Protein AF-A0A645AFG0-F1 (afdb_monomer_lite)

Structure (mmCIF, N/CA/C/O backbone):
data_AF-A0A645AFG0-F1
#
_entry.id   AF-A0A645AFG0-F1
#
loop_
_atom_site.group_PDB
_atom_site.id
_atom_site.type_symbol
_atom_site.label_atom_id
_atom_site.label_alt_id
_atom_site.label_comp_id
_atom_site.label_asym_id
_atom_site.label_entity_id
_atom_site.label_seq_id
_atom_site.pdbx_PDB_ins_code
_atom_site.Cartn_x
_atom_site.Cartn_y
_atom_site.Cartn_z
_atom_site.occupancy
_atom_site.B_iso_or_equiv
_atom_site.auth_seq_id
_atom_site.auth_comp_id
_atom_site.auth_asym_id
_atom_site.auth_atom_id
_atom_site.pdbx_PDB_model_num
ATOM 1 N N . MET A 1 1 ? 11.167 9.188 -14.401 1.00 52.31 1 MET A N 1
ATOM 2 C CA . MET A 1 1 ? 11.261 9.866 -13.091 1.00 52.31 1 MET A CA 1
ATOM 3 C C . MET A 1 1 ? 9.917 9.713 -12.428 1.00 52.31 1 MET A C 1
ATOM 5 O O . MET A 1 1 ? 8.924 10.069 -13.046 1.00 52.31 1 MET A O 1
ATOM 9 N N . VAL A 1 2 ? 9.888 9.120 -11.242 1.00 62.59 2 VAL A N 1
ATOM 10 C CA . VAL A 1 2 ? 8.670 9.025 -10.439 1.00 62.59 2 VAL A CA 1
ATOM 11 C C . VAL A 1 2 ? 8.300 10.439 -9.975 1.00 62.59 2 VAL A C 1
ATOM 13 O O . VAL A 1 2 ? 9.180 11.183 -9.542 1.00 62.59 2 VAL A O 1
ATOM 16 N N . ASN A 1 3 ? 7.040 10.839 -10.152 1.00 79.94 3 ASN A N 1
ATOM 17 C CA . ASN A 1 3 ? 6.571 12.191 -9.838 1.00 79.94 3 ASN A CA 1
ATOM 18 C C . ASN A 1 3 ? 6.537 12.414 -8.309 1.00 79.94 3 ASN A C 1
ATOM 20 O O . ASN A 1 3 ? 6.260 11.481 -7.552 1.00 79.94 3 ASN A O 1
ATOM 24 N N . SER A 1 4 ? 6.791 13.643 -7.847 1.00 85.00 4 SER A N 1
ATOM 25 C CA . SER A 1 4 ? 6.714 14.022 -6.427 1.00 85.00 4 SER A CA 1
ATOM 26 C C . SER A 1 4 ? 5.345 13.728 -5.816 1.00 85.00 4 SER A C 1
ATOM 28 O O . SER A 1 4 ? 5.262 13.375 -4.641 1.00 85.00 4 SER A O 1
ATOM 30 N N . ASP A 1 5 ? 4.290 13.815 -6.627 1.00 90.06 5 ASP A N 1
ATOM 31 C CA . ASP A 1 5 ? 2.913 13.555 -6.205 1.00 90.06 5 ASP A CA 1
ATOM 32 C C . ASP A 1 5 ? 2.713 12.094 -5.789 1.00 90.06 5 ASP A C 1
ATOM 34 O O . ASP A 1 5 ? 2.118 11.819 -4.750 1.00 90.06 5 ASP A O 1
ATOM 38 N N . PHE A 1 6 ? 3.288 11.151 -6.542 1.00 92.81 6 PHE A N 1
ATOM 39 C CA . PHE A 1 6 ? 3.222 9.730 -6.205 1.00 92.81 6 PHE A CA 1
ATOM 40 C C . PHE A 1 6 ? 3.935 9.436 -4.884 1.00 92.81 6 PHE A C 1
ATOM 42 O O . PHE A 1 6 ? 3.375 8.769 -4.019 1.00 92.81 6 PHE A O 1
ATOM 49 N N . ILE A 1 7 ? 5.149 9.965 -4.695 1.00 92.50 7 ILE A N 1
ATOM 50 C CA . ILE A 1 7 ? 5.908 9.763 -3.451 1.00 92.50 7 ILE A CA 1
ATOM 51 C C . ILE A 1 7 ? 5.117 10.311 -2.257 1.00 92.50 7 ILE A C 1
ATOM 53 O O . ILE A 1 7 ? 4.988 9.639 -1.235 1.00 92.50 7 ILE A O 1
ATOM 57 N N . PHE A 1 8 ? 4.533 11.503 -2.403 1.00 93.75 8 PHE A N 1
ATOM 58 C CA . PHE A 1 8 ? 3.693 12.103 -1.373 1.00 93.75 8 PHE A CA 1
ATOM 59 C C . PHE A 1 8 ? 2.468 11.239 -1.042 1.00 93.75 8 PHE A C 1
ATOM 61 O O . PHE A 1 8 ? 2.158 11.026 0.130 1.00 93.75 8 PHE A O 1
ATOM 68 N N . GLU A 1 9 ? 1.784 10.699 -2.050 1.00 95.12 9 GLU A N 1
ATOM 69 C CA . GLU A 1 9 ? 0.659 9.788 -1.841 1.00 95.12 9 GLU A CA 1
ATOM 70 C C . GLU A 1 9 ? 1.062 8.485 -1.143 1.00 95.12 9 GLU A C 1
ATOM 72 O O . GLU A 1 9 ? 0.326 8.011 -0.275 1.00 95.12 9 GLU A O 1
ATOM 77 N N . VAL A 1 10 ? 2.232 7.927 -1.464 1.00 93.44 10 VAL A N 1
ATOM 78 C CA . VAL A 1 10 ? 2.740 6.735 -0.775 1.00 93.44 10 VAL A CA 1
ATOM 79 C C . VAL A 1 10 ? 3.036 7.034 0.695 1.00 93.44 10 VAL A C 1
ATOM 81 O O . VAL A 1 10 ? 2.620 6.265 1.560 1.00 93.44 10 VAL A O 1
ATOM 84 N N . GLU A 1 11 ? 3.682 8.157 1.015 1.00 93.62 11 GLU A N 1
ATOM 85 C CA . GLU A 1 11 ? 3.936 8.550 2.412 1.00 93.62 11 GLU A CA 1
ATOM 86 C C . GLU A 1 11 ? 2.637 8.826 3.188 1.00 93.62 11 GLU A C 1
ATOM 88 O O . GLU A 1 11 ? 2.528 8.488 4.373 1.00 93.62 11 GLU A O 1
ATOM 93 N N . GLN A 1 12 ? 1.616 9.383 2.526 1.00 94.75 12 GLN A N 1
ATOM 94 C CA . GLN A 1 12 ? 0.288 9.527 3.122 1.00 94.75 12 GLN A CA 1
ATOM 95 C C . GLN A 1 12 ? -0.361 8.171 3.399 1.00 94.75 12 GLN A C 1
ATOM 97 O O . GLN A 1 12 ? -0.935 7.988 4.474 1.00 94.75 12 GLN A O 1
ATOM 102 N N . ALA A 1 13 ? -0.240 7.213 2.476 1.00 93.69 13 ALA A N 1
ATOM 103 C CA . ALA A 1 13 ? -0.723 5.858 2.699 1.00 93.69 13 ALA A CA 1
ATOM 104 C C . ALA A 1 13 ? 0.003 5.218 3.890 1.00 93.69 13 ALA A C 1
ATOM 106 O O . ALA A 1 13 ? -0.663 4.777 4.822 1.00 93.69 13 ALA A O 1
ATOM 107 N N . ILE A 1 14 ? 1.343 5.260 3.943 1.00 92.12 14 ILE A N 1
ATOM 108 C CA . ILE A 1 14 ? 2.127 4.761 5.092 1.00 92.12 14 ILE A CA 1
ATOM 109 C C . ILE A 1 14 ? 1.598 5.362 6.397 1.00 92.12 14 ILE A C 1
ATOM 111 O O . ILE A 1 14 ? 1.286 4.624 7.329 1.00 92.12 14 ILE A O 1
ATOM 115 N N . SER A 1 15 ? 1.425 6.682 6.440 1.00 93.12 15 SER A N 1
ATOM 116 C CA . SER A 1 15 ? 0.911 7.385 7.619 1.00 93.12 15 SER A CA 1
ATOM 117 C C . SER A 1 15 ? -0.499 6.919 8.008 1.00 93.12 15 SER A C 1
ATOM 119 O O . SER A 1 15 ? -0.797 6.767 9.194 1.00 93.12 15 SER A O 1
ATOM 121 N N . ALA A 1 16 ? -1.363 6.636 7.028 1.00 92.75 16 ALA A N 1
ATOM 122 C CA . ALA A 1 16 ? -2.693 6.083 7.263 1.00 92.75 16 ALA A CA 1
ATOM 123 C C . ALA A 1 16 ? -2.629 4.662 7.850 1.00 92.75 16 ALA A C 1
ATOM 125 O O . ALA A 1 16 ? -3.334 4.381 8.820 1.00 92.75 16 ALA A O 1
ATOM 126 N N . TYR A 1 17 ? -1.757 3.787 7.333 1.00 89.50 17 TYR A N 1
ATOM 127 C CA . TYR A 1 17 ? -1.527 2.454 7.907 1.00 89.50 17 TYR A CA 1
ATOM 128 C C . TYR A 1 17 ? -0.945 2.529 9.326 1.00 89.50 17 TYR A C 1
ATOM 130 O O . TYR A 1 17 ? -1.327 1.732 10.184 1.00 89.50 17 TYR A O 1
ATOM 138 N N . GLU A 1 18 ? -0.037 3.470 9.596 1.00 90.69 18 GLU A N 1
ATOM 139 C CA . GLU A 1 18 ? 0.562 3.665 10.922 1.00 90.69 18 GLU A CA 1
ATOM 140 C C . GLU A 1 18 ? -0.476 4.117 11.951 1.00 90.69 18 GLU A C 1
ATOM 142 O O . GLU A 1 18 ? -0.568 3.547 13.043 1.00 90.69 18 GLU A O 1
ATOM 147 N N . ALA A 1 19 ? -1.312 5.089 11.576 1.00 89.38 19 ALA A N 1
ATOM 148 C CA . ALA A 1 19 ? -2.420 5.556 12.400 1.00 89.38 19 ALA A CA 1
ATOM 149 C C . ALA A 1 19 ? -3.451 4.443 12.641 1.00 89.38 19 ALA A C 1
ATOM 151 O O . ALA A 1 19 ? -3.877 4.227 13.774 1.00 89.38 19 ALA A O 1
ATOM 152 N N . ALA A 1 20 ? -3.803 3.693 11.594 1.00 87.75 20 ALA A N 1
ATOM 153 C CA . ALA A 1 20 ? -4.757 2.593 11.666 1.00 87.75 20 ALA A CA 1
ATOM 154 C C . ALA A 1 20 ? -4.285 1.454 12.590 1.00 87.75 20 ALA A C 1
ATOM 156 O O . ALA A 1 20 ? -5.087 0.867 13.313 1.00 87.75 20 ALA A O 1
ATOM 157 N N . ASN A 1 21 ? -2.982 1.162 12.611 1.00 83.69 21 ASN A N 1
ATOM 158 C CA . ASN A 1 21 ? -2.407 0.128 13.475 1.00 83.69 21 ASN A CA 1
ATOM 159 C C . ASN A 1 21 ? -1.937 0.651 14.842 1.00 83.69 21 ASN A C 1
ATOM 161 O O . ASN A 1 21 ? -1.470 -0.143 15.662 1.00 83.69 21 ASN A O 1
ATOM 165 N N . ASN A 1 22 ? -2.023 1.965 15.086 1.00 85.88 22 ASN A N 1
ATOM 166 C CA . ASN A 1 22 ? -1.444 2.655 16.243 1.00 85.88 22 ASN A CA 1
ATOM 167 C C . ASN A 1 22 ? 0.036 2.281 16.487 1.00 85.88 22 ASN A C 1
ATOM 169 O O . ASN A 1 22 ? 0.479 2.100 17.625 1.00 85.88 22 ASN A O 1
ATOM 173 N N . ARG A 1 23 ? 0.788 2.066 15.398 1.00 84.94 23 ARG A N 1
ATOM 174 C CA . ARG A 1 23 ? 2.172 1.570 15.400 1.00 84.94 23 ARG A CA 1
ATOM 175 C C . ARG A 1 23 ? 2.911 2.068 14.168 1.00 84.94 23 ARG A C 1
ATOM 177 O O . ARG A 1 23 ? 2.343 2.116 13.086 1.00 84.94 23 ARG A O 1
ATOM 184 N N . VAL A 1 24 ? 4.201 2.349 14.328 1.00 83.38 24 VAL A N 1
ATOM 185 C CA . VAL A 1 24 ? 5.096 2.659 13.205 1.00 83.38 24 VAL A CA 1
ATOM 186 C C . VAL A 1 24 ? 5.211 1.435 12.296 1.00 83.38 24 VAL A C 1
ATOM 188 O O . VAL A 1 24 ? 5.399 0.311 12.769 1.00 83.38 24 VAL A O 1
ATOM 191 N N . ALA A 1 25 ? 5.140 1.648 10.985 1.00 83.19 25 ALA A N 1
ATOM 192 C CA . ALA A 1 25 ? 5.250 0.612 9.970 1.00 83.19 25 ALA A CA 1
ATOM 193 C C . ALA A 1 25 ? 6.733 0.320 9.701 1.00 83.19 25 ALA A C 1
ATOM 195 O O . ALA A 1 25 ? 7.199 0.402 8.566 1.00 83.19 25 ALA A O 1
ATOM 196 N N . SER A 1 26 ? 7.494 0.009 10.758 1.00 82.56 26 SER A N 1
ATOM 197 C CA . SER A 1 26 ? 8.960 -0.065 10.723 1.00 82.56 26 SER A CA 1
ATOM 198 C C . SER A 1 26 ? 9.469 -1.008 9.638 1.00 82.56 26 SER A C 1
ATOM 200 O O . SER A 1 26 ? 10.391 -0.650 8.917 1.00 82.56 26 SER A O 1
ATOM 202 N N . ARG A 1 27 ? 8.814 -2.163 9.453 1.00 81.75 27 ARG A N 1
ATOM 203 C CA . ARG A 1 27 ? 9.156 -3.128 8.397 1.00 81.75 27 ARG A CA 1
ATOM 204 C C . ARG A 1 27 ? 8.933 -2.552 6.998 1.00 81.75 27 ARG A C 1
ATOM 206 O O . ARG A 1 27 ? 9.783 -2.702 6.130 1.00 81.75 27 ARG A O 1
ATOM 213 N N . THR A 1 28 ? 7.812 -1.869 6.784 1.00 84.38 28 THR A N 1
ATOM 214 C CA . THR A 1 28 ? 7.500 -1.219 5.507 1.00 84.38 28 THR A CA 1
ATOM 215 C C . THR A 1 28 ? 8.501 -0.099 5.215 1.00 84.38 28 THR A C 1
ATOM 217 O O . THR A 1 28 ? 9.058 -0.049 4.124 1.00 84.38 28 THR A O 1
ATOM 220 N N . ARG A 1 29 ? 8.817 0.749 6.204 1.00 86.94 29 ARG A N 1
ATOM 221 C CA . ARG A 1 29 ? 9.836 1.809 6.077 1.00 86.94 29 ARG A CA 1
ATOM 222 C C . ARG A 1 29 ? 11.244 1.252 5.828 1.00 86.94 29 ARG A C 1
ATOM 224 O O . ARG A 1 29 ? 12.000 1.802 5.026 1.00 86.94 29 ARG A O 1
ATOM 231 N N . GLU A 1 30 ? 11.588 0.139 6.468 1.00 87.00 30 GLU A N 1
ATOM 232 C CA . GLU A 1 30 ? 12.850 -0.564 6.241 1.00 87.00 30 GLU A CA 1
ATOM 233 C C . GLU A 1 30 ? 12.930 -1.154 4.827 1.00 87.00 30 GLU A C 1
ATOM 235 O O . GLU A 1 30 ? 13.995 -1.084 4.217 1.00 87.00 30 GLU A O 1
ATOM 240 N N . MET A 1 31 ? 11.820 -1.659 4.271 1.00 86.75 31 MET A N 1
ATOM 241 C CA . MET A 1 31 ? 11.772 -2.112 2.875 1.00 86.75 31 MET A CA 1
ATOM 242 C C . MET A 1 31 ? 12.089 -0.977 1.896 1.00 86.75 31 MET A C 1
ATOM 244 O O . MET A 1 31 ? 12.896 -1.181 0.992 1.00 86.75 31 MET A O 1
ATOM 248 N N . PHE A 1 32 ? 11.533 0.226 2.089 1.00 87.81 32 PHE A N 1
ATOM 249 C CA . PHE A 1 32 ? 11.895 1.383 1.255 1.00 87.81 32 PHE A CA 1
ATOM 250 C C . PHE A 1 32 ? 13.385 1.707 1.350 1.00 87.81 32 PHE A C 1
ATOM 252 O O . PHE A 1 32 ? 14.042 1.861 0.323 1.00 87.81 32 PHE A O 1
ATOM 259 N N . THR A 1 33 ? 13.945 1.702 2.561 1.00 90.06 33 THR A N 1
ATOM 260 C CA . THR A 1 33 ? 15.385 1.930 2.757 1.00 90.06 33 THR A CA 1
ATOM 261 C C . THR A 1 33 ? 16.238 0.865 2.053 1.00 90.06 33 THR A C 1
ATOM 263 O O . THR A 1 33 ? 17.176 1.208 1.336 1.00 90.06 33 THR A O 1
ATOM 266 N N . HIS A 1 34 ? 15.899 -0.420 2.204 1.00 90.19 34 HIS A N 1
ATOM 267 C CA . HIS A 1 34 ? 16.631 -1.537 1.591 1.00 90.19 34 HIS A CA 1
ATOM 268 C C . HIS A 1 34 ? 16.594 -1.517 0.059 1.00 90.19 34 HIS A C 1
ATOM 270 O O . HIS A 1 34 ? 17.555 -1.931 -0.586 1.00 90.19 34 HIS A O 1
ATOM 276 N N . HIS A 1 35 ? 15.506 -1.022 -0.528 1.00 89.12 35 HIS A N 1
ATOM 277 C CA . HIS A 1 35 ? 15.331 -0.928 -1.974 1.00 89.12 35 HIS A CA 1
ATOM 278 C C . HIS A 1 35 ? 15.699 0.456 -2.534 1.00 89.12 35 HIS A C 1
ATOM 280 O O . HIS A 1 35 ? 15.191 0.847 -3.578 1.00 89.12 35 HIS A O 1
ATOM 286 N N . ASN A 1 36 ? 16.596 1.202 -1.871 1.00 90.56 36 ASN A N 1
ATOM 287 C CA . ASN A 1 36 ? 17.077 2.522 -2.311 1.00 90.56 36 ASN A CA 1
ATOM 288 C C . ASN A 1 36 ? 15.953 3.545 -2.576 1.00 90.56 36 ASN A C 1
ATOM 290 O O . ASN A 1 36 ? 16.062 4.371 -3.481 1.00 90.56 36 ASN A O 1
ATOM 294 N N . ASN A 1 37 ? 14.873 3.492 -1.793 1.00 87.44 37 ASN A N 1
ATOM 295 C CA . ASN A 1 37 ? 13.656 4.284 -1.979 1.00 87.44 37 ASN A CA 1
ATOM 296 C C . ASN A 1 37 ? 13.005 4.096 -3.363 1.00 87.44 37 ASN A C 1
ATOM 298 O O . ASN A 1 37 ? 12.400 5.022 -3.901 1.00 87.44 37 ASN A O 1
ATOM 302 N N . ASP A 1 38 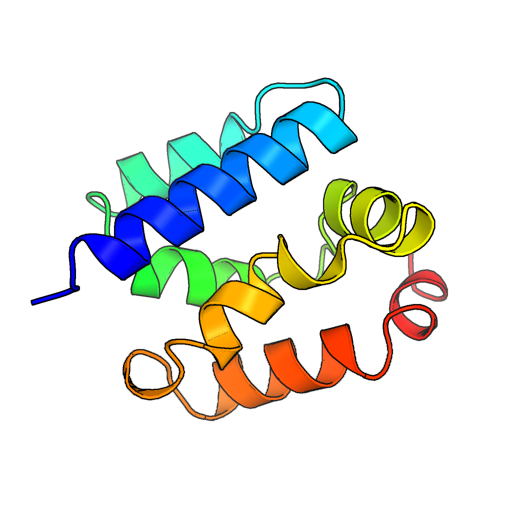? 13.106 2.901 -3.952 1.00 92.25 38 ASP A N 1
ATOM 303 C CA . ASP A 1 38 ? 12.322 2.536 -5.131 1.00 92.25 38 ASP A CA 1
ATOM 304 C C . ASP A 1 38 ? 10.872 2.249 -4.722 1.00 92.25 38 ASP A C 1
ATOM 306 O O . ASP A 1 38 ? 10.481 1.129 -4.376 1.00 92.25 38 ASP A O 1
ATOM 310 N N . TYR A 1 39 ? 10.069 3.310 -4.728 1.00 92.31 39 TYR A N 1
ATOM 311 C CA . TYR A 1 39 ? 8.692 3.251 -4.268 1.00 92.31 39 TYR A CA 1
ATOM 312 C C . TYR A 1 39 ? 7.808 2.327 -5.118 1.00 92.31 39 TYR A C 1
ATOM 314 O O . TYR A 1 39 ? 6.913 1.672 -4.583 1.00 92.31 39 TYR A O 1
ATOM 322 N N . VAL A 1 40 ? 8.073 2.241 -6.424 1.00 93.94 40 VAL A N 1
ATOM 323 C CA . VAL A 1 40 ? 7.311 1.389 -7.346 1.00 93.94 40 VAL A CA 1
ATOM 324 C C . VAL A 1 40 ? 7.610 -0.080 -7.063 1.00 93.94 40 VAL A C 1
ATOM 326 O O . VAL A 1 40 ? 6.681 -0.884 -6.929 1.00 93.94 40 VAL A O 1
ATOM 329 N N . LEU A 1 41 ? 8.891 -0.429 -6.903 1.00 93.00 41 LEU A N 1
ATOM 330 C CA . LEU A 1 41 ? 9.302 -1.789 -6.563 1.00 93.00 41 LEU A CA 1
ATOM 331 C C . LEU A 1 41 ? 8.695 -2.233 -5.231 1.00 93.00 41 LEU A C 1
ATOM 333 O O . LEU A 1 41 ? 8.118 -3.317 -5.146 1.00 93.00 41 LEU A O 1
ATOM 337 N N . VAL A 1 42 ? 8.782 -1.396 -4.197 1.00 92.19 42 VAL A N 1
ATOM 338 C CA . VAL A 1 42 ? 8.271 -1.746 -2.866 1.00 92.19 42 VAL A CA 1
ATOM 339 C C . VAL A 1 42 ? 6.762 -1.969 -2.892 1.00 92.19 42 VAL A C 1
ATOM 341 O O . VAL A 1 42 ? 6.302 -2.995 -2.397 1.00 92.19 42 VAL A O 1
ATOM 344 N N . LEU A 1 43 ? 5.984 -1.077 -3.514 1.00 93.00 43 LEU A N 1
ATOM 345 C CA . LEU A 1 43 ? 4.535 -1.267 -3.649 1.00 93.00 43 LEU A CA 1
ATOM 346 C C . LEU A 1 43 ? 4.194 -2.542 -4.433 1.00 93.00 43 LEU A C 1
ATOM 348 O O . LEU A 1 43 ? 3.296 -3.284 -4.035 1.00 93.00 43 LEU A O 1
ATOM 352 N N . SER A 1 44 ? 4.955 -2.846 -5.487 1.00 93.50 44 SER A N 1
ATOM 353 C CA . SER A 1 44 ? 4.792 -4.082 -6.259 1.00 93.50 44 SER A CA 1
ATOM 354 C C . SER A 1 44 ? 5.037 -5.329 -5.401 1.00 93.50 44 SER A C 1
ATOM 356 O O . SER A 1 44 ? 4.258 -6.280 -5.450 1.00 93.50 44 SER A O 1
ATOM 358 N N . LEU A 1 45 ? 6.074 -5.318 -4.556 1.00 90.94 45 LEU A N 1
ATOM 359 C CA . LEU A 1 45 ? 6.357 -6.406 -3.613 1.00 90.94 45 LEU A CA 1
ATOM 360 C C . LEU A 1 45 ? 5.247 -6.562 -2.564 1.00 90.94 45 LEU A C 1
ATOM 362 O O . LEU A 1 45 ? 4.876 -7.685 -2.226 1.00 90.94 45 LEU A O 1
ATOM 366 N N . LEU A 1 46 ? 4.673 -5.456 -2.082 1.00 88.88 46 LEU A N 1
ATOM 367 C CA . LEU A 1 46 ? 3.561 -5.484 -1.125 1.00 88.88 46 LEU A CA 1
ATOM 368 C C . LEU A 1 46 ? 2.276 -6.081 -1.725 1.00 88.88 46 LEU A C 1
ATOM 370 O O . LEU A 1 46 ? 1.501 -6.702 -0.996 1.00 88.88 46 LEU A O 1
ATOM 374 N N . MET A 1 47 ? 2.048 -5.939 -3.035 1.00 89.25 47 MET A N 1
ATOM 375 C CA . MET A 1 47 ? 0.930 -6.608 -3.719 1.00 89.25 47 MET A CA 1
A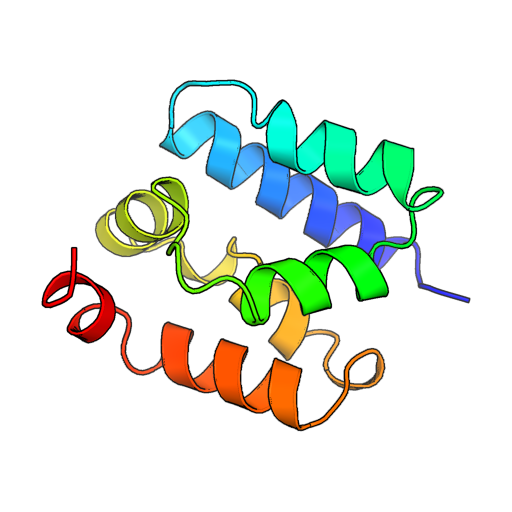TOM 376 C C . MET A 1 47 ? 1.167 -8.111 -3.896 1.00 89.25 47 MET A C 1
ATOM 378 O O . MET A 1 47 ? 0.218 -8.889 -3.852 1.00 89.25 47 MET A O 1
ATOM 382 N N . LYS A 1 48 ? 2.427 -8.535 -4.036 1.00 85.38 48 LYS A N 1
ATOM 383 C CA . LYS A 1 48 ? 2.807 -9.956 -4.139 1.00 85.38 48 LYS A CA 1
ATOM 384 C C . LYS A 1 48 ? 2.857 -10.666 -2.785 1.00 85.38 48 LYS A C 1
ATOM 386 O O . LYS A 1 48 ? 2.838 -11.894 -2.735 1.00 85.38 48 LYS A O 1
ATOM 391 N N . SER A 1 49 ? 2.915 -9.913 -1.687 1.00 80.69 49 SER A N 1
ATOM 392 C CA . SER A 1 49 ? 2.841 -10.472 -0.340 1.00 80.69 49 SER A CA 1
ATOM 393 C C . SER A 1 49 ? 1.439 -11.033 -0.077 1.00 80.69 49 SER A C 1
ATOM 395 O O . SER A 1 49 ? 0.465 -10.288 -0.241 1.00 80.69 49 SER A O 1
ATOM 397 N N . PRO A 1 50 ? 1.318 -12.304 0.358 1.00 65.31 50 PRO A N 1
ATOM 398 C CA . PRO A 1 50 ? 0.032 -12.880 0.723 1.00 65.31 50 PRO A CA 1
ATOM 399 C C . PRO A 1 50 ? -0.536 -12.187 1.959 1.00 65.31 50 PRO A C 1
ATOM 401 O O . PRO A 1 50 ? -1.739 -11.979 2.00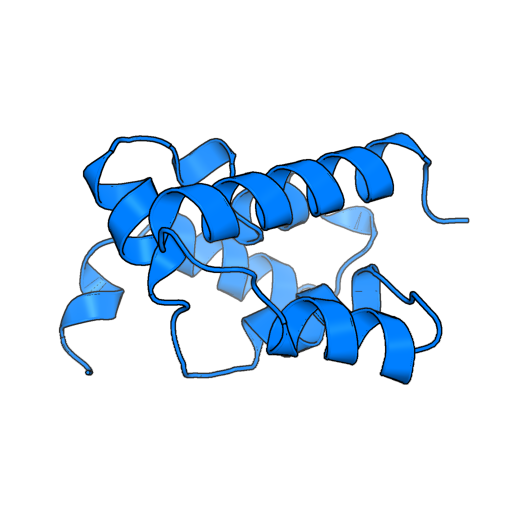9 1.00 65.31 50 PRO A O 1
ATOM 404 N N . ASP A 1 51 ? 0.321 -11.767 2.898 1.00 64.25 51 ASP A N 1
ATOM 405 C CA . ASP A 1 51 ? -0.080 -11.086 4.127 1.00 64.25 51 ASP A CA 1
ATOM 406 C C . ASP A 1 51 ? -0.785 -9.770 3.804 1.00 64.25 51 ASP A C 1
ATOM 408 O O . ASP A 1 51 ? -0.153 -8.764 3.451 1.00 64.25 51 ASP A O 1
ATOM 412 N N . LEU A 1 52 ? -2.109 -9.771 3.954 1.00 62.38 52 LEU A N 1
ATOM 413 C CA . LEU A 1 52 ? -2.864 -8.539 3.925 1.00 62.38 52 LEU A CA 1
ATOM 414 C C . LEU A 1 52 ? -2.442 -7.711 5.134 1.00 62.38 52 LEU A C 1
ATOM 416 O O . LEU A 1 52 ? -2.496 -8.163 6.280 1.00 62.38 52 LEU A O 1
ATOM 420 N N . GLN A 1 53 ? -2.005 -6.481 4.886 1.00 70.38 53 GLN A N 1
ATOM 421 C CA . GLN A 1 53 ? -1.544 -5.625 5.966 1.00 70.38 53 GLN A CA 1
ATOM 422 C C . GLN A 1 53 ? -2.707 -5.382 6.932 1.00 70.38 53 GLN A C 1
ATOM 424 O O . GLN A 1 53 ? -3.773 -4.939 6.513 1.00 70.38 53 GLN A O 1
ATOM 429 N N . GLN A 1 54 ? -2.501 -5.621 8.229 1.00 72.81 54 GLN A N 1
ATOM 430 C CA . GLN A 1 54 ? -3.508 -5.404 9.279 1.00 72.81 54 GLN A CA 1
ATOM 431 C C . GLN A 1 54 ? -4.171 -4.014 9.189 1.00 72.81 54 GLN A C 1
ATOM 433 O O . GLN A 1 54 ? -5.366 -3.872 9.453 1.00 72.81 54 GLN A O 1
ATOM 438 N N . GLY A 1 55 ? -3.431 -3.005 8.713 1.00 80.94 55 GLY A N 1
ATOM 439 C CA . GLY A 1 55 ? -3.971 -1.662 8.498 1.00 80.94 55 GLY A CA 1
ATOM 440 C C . GLY A 1 55 ? -4.967 -1.563 7.340 1.00 80.94 55 GLY A C 1
ATOM 441 O O . GLY A 1 55 ? -5.856 -0.727 7.409 1.00 80.94 55 GLY A O 1
ATOM 442 N N . PHE A 1 56 ? -4.915 -2.440 6.332 1.00 86.75 56 PHE A N 1
ATOM 443 C CA . PHE A 1 56 ? -5.906 -2.474 5.250 1.00 86.75 56 PHE A CA 1
ATOM 444 C C . PHE A 1 56 ? -7.289 -2.814 5.804 1.00 86.75 56 PHE A C 1
ATOM 446 O O . PHE A 1 56 ? -8.261 -2.139 5.482 1.00 86.75 56 PHE A O 1
ATOM 453 N N . LYS A 1 57 ? -7.374 -3.808 6.702 1.00 85.94 57 LYS A N 1
ATOM 454 C CA . LYS A 1 57 ? -8.629 -4.172 7.375 1.00 85.94 57 LYS A CA 1
ATOM 455 C C . LYS A 1 57 ? -9.209 -2.986 8.145 1.00 85.94 57 LYS A C 1
ATOM 457 O O . LYS A 1 57 ? -10.385 -2.680 7.998 1.00 85.94 57 LYS A O 1
ATOM 462 N N . VAL A 1 58 ? -8.382 -2.292 8.925 1.00 88.19 58 VAL A N 1
ATOM 463 C CA . VAL A 1 58 ? -8.825 -1.126 9.704 1.00 88.19 58 VAL A CA 1
ATOM 464 C C . VAL A 1 58 ? -9.251 0.032 8.792 1.00 88.19 58 VAL A C 1
ATOM 466 O O . VAL A 1 58 ? -10.281 0.661 9.031 1.00 88.19 58 VAL A O 1
ATOM 469 N N . LEU A 1 59 ? -8.501 0.310 7.722 1.00 90.69 59 LEU A N 1
ATOM 470 C CA . LEU A 1 59 ? -8.856 1.344 6.746 1.00 90.69 59 LEU A CA 1
ATOM 471 C C . LEU A 1 59 ? -10.157 1.001 6.013 1.00 90.69 59 LEU A C 1
ATOM 473 O O . LEU A 1 59 ? -11.006 1.871 5.846 1.00 90.69 59 LEU A O 1
ATOM 477 N N . ARG A 1 60 ? -10.374 -0.266 5.656 1.00 91.06 60 ARG A N 1
ATOM 478 C CA . ARG A 1 60 ? -11.650 -0.745 5.119 1.00 91.06 60 ARG A CA 1
ATOM 479 C C . ARG A 1 60 ? -12.794 -0.536 6.106 1.00 91.06 60 ARG A C 1
ATOM 481 O O . ARG A 1 60 ?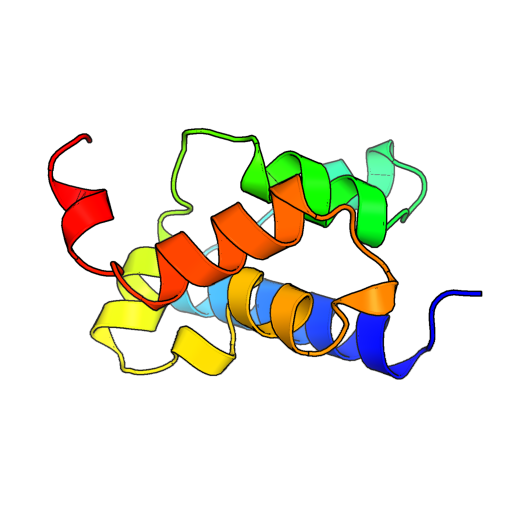 -13.800 0.063 5.741 1.00 91.06 60 ARG A O 1
ATOM 488 N N . ASP A 1 61 ? -12.638 -1.007 7.343 1.00 90.19 61 ASP A N 1
ATOM 489 C CA . ASP A 1 61 ? -13.686 -0.954 8.374 1.00 90.19 61 ASP A CA 1
ATOM 490 C C . ASP A 1 61 ? -14.053 0.488 8.756 1.00 90.19 61 ASP A C 1
ATOM 492 O O . ASP A 1 61 ? -15.147 0.748 9.251 1.00 90.19 61 ASP A O 1
ATOM 496 N N . THR A 1 62 ? -13.159 1.441 8.477 1.00 90.94 62 THR A N 1
ATOM 497 C CA . THR A 1 62 ? -13.378 2.881 8.669 1.00 90.94 62 THR A CA 1
ATOM 498 C C . THR A 1 62 ? -13.720 3.635 7.378 1.00 90.94 62 THR A C 1
ATOM 500 O O . THR A 1 62 ? -13.776 4.862 7.399 1.00 90.94 62 THR A O 1
ATOM 503 N N . ASN A 1 63 ? -13.991 2.928 6.274 1.00 91.69 63 ASN A N 1
ATOM 504 C CA . ASN A 1 63 ? -14.351 3.491 4.967 1.00 91.69 63 ASN A CA 1
ATOM 505 C C . ASN A 1 63 ? -13.305 4.478 4.402 1.00 91.69 63 ASN A C 1
ATOM 507 O O . ASN A 1 63 ? -13.652 5.534 3.883 1.00 91.69 63 ASN A O 1
ATOM 511 N N . GLN A 1 64 ? -12.024 4.124 4.536 1.00 94.31 64 GLN A N 1
ATOM 512 C CA . GLN A 1 64 ? -10.853 4.894 4.096 1.00 94.31 64 GLN A CA 1
ATOM 513 C C . GLN A 1 64 ? -10.010 4.122 3.064 1.00 94.31 64 GLN A C 1
ATOM 515 O O . GLN A 1 64 ? -8.777 4.210 3.045 1.00 94.31 64 GLN A O 1
ATOM 520 N N . LEU A 1 65 ? -10.656 3.311 2.218 1.00 93.50 65 LEU A N 1
ATOM 521 C CA . LEU A 1 65 ? -9.976 2.492 1.207 1.00 93.50 65 LEU A CA 1
ATOM 522 C C . LEU A 1 65 ? -9.180 3.335 0.201 1.00 93.50 65 LEU A C 1
ATOM 524 O O . LEU A 1 65 ? -8.176 2.869 -0.328 1.00 93.50 65 LEU A O 1
ATOM 528 N N . GLU A 1 66 ? -9.553 4.592 -0.022 1.00 95.00 66 GLU A N 1
ATOM 529 C CA . GLU A 1 66 ? -8.843 5.538 -0.885 1.00 95.00 66 GLU A CA 1
ATOM 530 C C . GLU A 1 66 ? -7.432 5.899 -0.391 1.00 95.00 66 GLU A C 1
ATOM 532 O O . GLU A 1 66 ? -6.613 6.384 -1.181 1.00 95.00 66 GLU A O 1
ATOM 537 N N . LYS A 1 67 ? -7.144 5.645 0.893 1.00 94.56 67 LYS A N 1
ATOM 538 C CA . LYS A 1 67 ? -5.850 5.904 1.548 1.00 94.56 67 LYS A CA 1
ATOM 539 C C . LYS A 1 67 ? -4.921 4.688 1.563 1.00 94.56 67 LYS A C 1
ATOM 541 O O . LYS A 1 67 ? -3.848 4.746 2.155 1.00 94.56 67 LYS A O 1
ATOM 546 N N . THR A 1 68 ? -5.338 3.580 0.959 1.00 94.44 68 THR A N 1
ATOM 547 C CA . THR A 1 68 ? -4.556 2.338 0.901 1.00 94.44 68 THR A CA 1
ATOM 548 C C . THR A 1 68 ? -3.486 2.389 -0.189 1.00 94.44 68 THR A C 1
ATOM 550 O O . THR A 1 68 ? -3.555 3.212 -1.105 1.00 94.44 68 THR A O 1
ATOM 553 N N . PHE A 1 69 ? -2.507 1.480 -0.126 1.00 93.88 69 PHE A N 1
ATOM 554 C CA . PHE A 1 69 ? -1.513 1.342 -1.196 1.00 93.88 69 PHE A CA 1
ATOM 555 C C . PHE A 1 69 ? -2.164 0.925 -2.511 1.00 93.88 69 PHE A C 1
ATOM 557 O O . PHE A 1 69 ? -1.789 1.424 -3.567 1.00 93.88 69 PHE A O 1
ATOM 564 N N . GLU A 1 70 ? -3.176 0.067 -2.444 1.00 94.94 70 GLU A N 1
ATOM 565 C CA . GLU A 1 70 ? -3.965 -0.366 -3.589 1.00 94.94 70 GLU A CA 1
ATOM 566 C C . GLU A 1 70 ? -4.580 0.838 -4.320 1.00 94.94 70 GLU A C 1
ATOM 568 O O . GLU A 1 70 ? -4.504 0.935 -5.545 1.00 94.94 70 GLU A O 1
ATOM 573 N N . ALA A 1 71 ? -5.127 1.805 -3.578 1.00 96.06 71 ALA A N 1
ATOM 574 C CA . ALA A 1 71 ? -5.706 3.006 -4.171 1.00 96.06 71 ALA A CA 1
ATOM 575 C C . ALA A 1 71 ? -4.647 3.923 -4.802 1.00 96.06 71 ALA A C 1
ATOM 577 O O . ALA A 1 71 ? -4.904 4.505 -5.857 1.00 96.06 71 ALA A O 1
ATOM 578 N N . VAL A 1 72 ? -3.454 4.023 -4.202 1.00 96.25 72 VAL A N 1
ATOM 579 C CA . VAL A 1 72 ? -2.315 4.740 -4.804 1.00 96.25 72 VAL A CA 1
ATOM 580 C C . VAL A 1 72 ? -1.899 4.074 -6.120 1.00 96.25 72 VAL A C 1
ATOM 582 O O . VAL A 1 72 ? -1.753 4.758 -7.130 1.00 96.25 72 VAL A O 1
ATOM 585 N N . ILE A 1 73 ? -1.784 2.742 -6.147 1.00 95.81 73 ILE A N 1
ATOM 586 C CA . ILE A 1 73 ? -1.423 1.978 -7.353 1.00 95.81 73 ILE A CA 1
ATOM 587 C C . ILE A 1 73 ? -2.418 2.239 -8.487 1.00 95.81 73 ILE A C 1
ATOM 589 O O . ILE A 1 73 ? -2.000 2.496 -9.611 1.00 95.81 73 ILE A O 1
ATOM 593 N N . LEU A 1 74 ? -3.727 2.224 -8.215 1.00 96.69 74 LEU A N 1
ATOM 594 C CA . LEU A 1 74 ? -4.730 2.459 -9.260 1.00 96.69 74 LEU A CA 1
ATOM 595 C C . LEU A 1 74 ? -4.723 3.894 -9.807 1.00 96.69 74 LEU A C 1
ATOM 597 O O . LEU A 1 74 ? -5.053 4.093 -10.979 1.00 96.69 74 LEU A O 1
ATOM 601 N N . ARG A 1 75 ? -4.352 4.886 -8.986 1.00 96.56 75 ARG A N 1
ATOM 602 C CA . ARG A 1 75 ? -4.215 6.285 -9.428 1.00 96.56 75 ARG A CA 1
ATOM 603 C C . ARG A 1 75 ? -2.976 6.514 -10.292 1.00 96.56 75 ARG A C 1
ATOM 605 O O . ARG A 1 75 ? -3.040 7.352 -11.184 1.00 96.56 75 ARG A O 1
ATOM 612 N N . HIS A 1 76 ? -1.914 5.739 -10.068 1.00 96.00 76 HIS A N 1
ATOM 613 C CA . HIS A 1 76 ? -0.626 5.827 -10.773 1.00 96.00 76 HIS A CA 1
ATOM 614 C C . HIS A 1 76 ? -0.321 4.549 -11.565 1.00 96.00 76 HIS A C 1
ATOM 616 O O . HIS A 1 76 ? 0.813 4.067 -11.607 1.00 96.00 76 HIS A O 1
ATOM 622 N N . LYS A 1 77 ? -1.359 3.947 -12.158 1.00 95.75 77 LYS A N 1
ATOM 623 C CA . LYS A 1 77 ? -1.309 2.617 -12.786 1.00 95.75 77 LYS A CA 1
ATOM 624 C C . LYS A 1 77 ? -0.252 2.497 -13.886 1.00 95.75 77 LYS A C 1
ATOM 626 O O . LYS A 1 77 ? 0.272 1.418 -14.114 1.00 95.75 77 LYS A O 1
ATOM 631 N N . GLU A 1 78 ? 0.088 3.591 -14.556 1.00 95.06 78 GLU A N 1
ATOM 632 C CA . GLU A 1 78 ? 1.119 3.655 -15.594 1.00 95.06 78 GLU A CA 1
ATOM 633 C C . GLU A 1 78 ? 2.536 3.351 -15.088 1.00 95.06 78 GLU A C 1
ATOM 635 O O . GLU A 1 78 ? 3.421 3.076 -15.898 1.00 95.06 78 GLU A O 1
ATOM 640 N N . LEU A 1 79 ? 2.756 3.397 -13.770 1.00 94.62 79 LEU A N 1
ATOM 641 C CA . LEU A 1 79 ? 4.032 3.059 -13.142 1.00 94.62 79 LEU A CA 1
ATOM 642 C C . LEU A 1 79 ? 4.179 1.561 -12.846 1.00 94.62 79 LEU A C 1
ATOM 644 O O . LEU A 1 79 ? 5.278 1.125 -12.511 1.00 94.62 79 LEU A O 1
ATOM 648 N N . PHE A 1 80 ? 3.101 0.779 -12.943 1.00 95.44 80 PHE A N 1
ATOM 649 C CA . PHE A 1 80 ? 3.054 -0.599 -12.460 1.00 95.44 80 PHE A CA 1
ATOM 650 C C . PHE A 1 80 ? 2.782 -1.605 -13.580 1.00 95.44 80 PHE A C 1
ATOM 652 O O . PHE A 1 80 ? 2.145 -1.308 -14.590 1.00 95.44 80 PHE A O 1
ATOM 659 N N . GLU A 1 81 ? 3.250 -2.836 -13.379 1.00 95.69 81 GLU A N 1
ATOM 660 C CA . GLU A 1 81 ? 2.914 -3.960 -14.252 1.00 95.69 81 GLU A CA 1
ATOM 661 C C . GLU A 1 81 ? 1.432 -4.339 -14.116 1.00 95.69 81 GLU A C 1
ATOM 663 O O . GLU A 1 81 ? 0.831 -4.188 -13.049 1.00 95.69 81 GLU A O 1
ATOM 668 N N . THR A 1 82 ? 0.847 -4.893 -15.184 1.00 95.88 82 THR A N 1
ATOM 669 C CA . THR A 1 82 ? -0.570 -5.297 -15.224 1.00 95.88 82 THR A CA 1
ATOM 670 C C . THR A 1 82 ? -0.958 -6.208 -14.062 1.00 95.88 82 THR A C 1
ATOM 672 O O . THR A 1 82 ? -1.988 -5.974 -13.442 1.00 95.88 82 THR A O 1
ATOM 675 N N . GLU A 1 83 ? -0.103 -7.168 -13.699 1.00 94.81 83 GLU A N 1
ATOM 676 C CA . GLU A 1 83 ? -0.326 -8.071 -12.561 1.00 94.81 83 GLU A CA 1
ATOM 677 C C . GLU A 1 83 ? -0.537 -7.299 -11.243 1.00 94.81 83 GLU A C 1
ATOM 679 O O . GLU A 1 83 ? -1.454 -7.587 -10.477 1.00 94.81 83 GLU A O 1
ATOM 684 N N . VAL A 1 84 ? 0.280 -6.273 -10.984 1.00 94.88 84 VAL A N 1
ATOM 685 C CA . VAL A 1 84 ? 0.205 -5.464 -9.756 1.00 94.88 84 VAL A CA 1
ATOM 686 C C . VAL A 1 84 ? -1.090 -4.649 -9.723 1.00 94.88 84 VAL A C 1
ATOM 688 O O . VAL A 1 84 ? -1.743 -4.560 -8.681 1.00 94.88 84 VAL A O 1
ATOM 691 N N . ILE A 1 85 ? -1.484 -4.088 -10.870 1.00 96.44 85 ILE A N 1
ATOM 692 C CA . ILE A 1 85 ? -2.732 -3.328 -11.024 1.00 96.44 85 ILE A CA 1
ATOM 693 C C . ILE A 1 85 ? -3.940 -4.239 -10.792 1.00 96.44 85 ILE A C 1
ATOM 695 O O . ILE A 1 85 ? -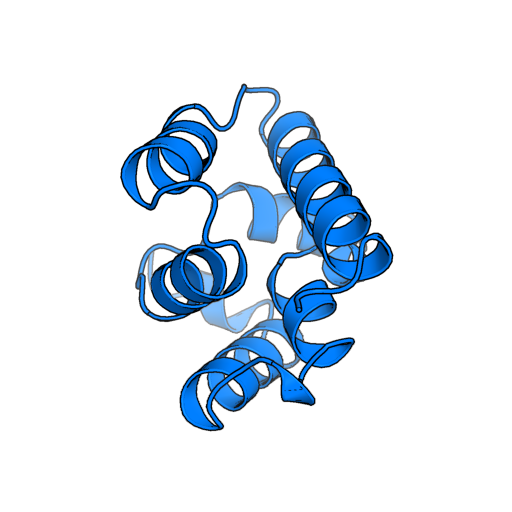4.866 -3.857 -10.078 1.00 96.44 85 ILE A O 1
ATOM 699 N N . GLU A 1 86 ? -3.934 -5.442 -11.368 1.00 95.06 86 GLU A N 1
ATOM 700 C CA . GLU A 1 86 ? -5.012 -6.421 -11.218 1.00 95.06 86 GLU A CA 1
ATOM 701 C C . GLU A 1 86 ? -5.181 -6.849 -9.761 1.00 95.06 86 GLU A C 1
ATOM 703 O O . GLU A 1 86 ? -6.305 -6.862 -9.258 1.00 95.06 86 GLU A O 1
ATOM 708 N N . VAL A 1 87 ? -4.082 -7.106 -9.045 1.00 92.50 87 VAL A N 1
ATOM 709 C CA . VAL A 1 87 ? -4.130 -7.422 -7.610 1.00 92.50 87 VAL A CA 1
ATOM 710 C C . VAL A 1 87 ? -4.690 -6.250 -6.803 1.00 92.50 87 VAL A C 1
ATOM 712 O O . VAL A 1 87 ? -5.591 -6.450 -5.986 1.00 92.50 87 VAL A O 1
ATOM 715 N N . ALA A 1 88 ? -4.213 -5.024 -7.040 1.00 93.81 88 ALA A N 1
ATOM 716 C CA . ALA A 1 88 ? -4.718 -3.836 -6.349 1.00 93.81 88 ALA A CA 1
ATOM 717 C C . ALA A 1 88 ? -6.222 -3.623 -6.605 1.00 93.81 88 ALA A C 1
ATOM 719 O O . ALA A 1 88 ? -6.998 -3.388 -5.674 1.00 93.81 88 ALA A O 1
ATOM 720 N N . GLN A 1 89 ? -6.654 -3.774 -7.859 1.00 95.12 89 GLN A N 1
ATOM 721 C CA . GLN A 1 89 ? -8.056 -3.672 -8.256 1.00 95.12 89 GLN A CA 1
ATOM 722 C C . GLN A 1 89 ? -8.914 -4.761 -7.611 1.00 95.12 89 GLN A C 1
ATOM 724 O O . GLN A 1 89 ? -10.028 -4.482 -7.152 1.00 95.12 89 GLN A O 1
ATOM 729 N N . TRP A 1 90 ? -8.411 -5.994 -7.566 1.00 92.31 90 TRP A N 1
ATOM 730 C CA . TRP A 1 90 ? -9.112 -7.114 -6.957 1.00 92.31 90 TRP A CA 1
ATOM 731 C C . TRP A 1 90 ? -9.292 -6.899 -5.451 1.00 92.31 90 TRP A C 1
ATOM 733 O O . TRP A 1 90 ? -10.415 -6.985 -4.962 1.00 92.31 90 TRP A O 1
ATOM 743 N N . ARG A 1 91 ? -8.237 -6.492 -4.731 1.00 90.50 91 ARG A N 1
ATOM 744 C CA . ARG A 1 91 ? -8.294 -6.207 -3.284 1.00 90.50 91 ARG A CA 1
ATOM 745 C C . ARG A 1 91 ? -9.287 -5.096 -2.930 1.00 90.50 91 ARG A C 1
ATOM 747 O O . ARG A 1 91 ? -9.995 -5.205 -1.933 1.00 90.50 91 ARG A O 1
ATOM 754 N N . LEU A 1 92 ? -9.371 -4.044 -3.747 1.00 92.38 92 LEU A N 1
ATOM 755 C CA . LEU A 1 92 ? -10.330 -2.951 -3.536 1.00 92.38 92 LEU A CA 1
ATOM 756 C C . LEU A 1 92 ? -11.774 -3.319 -3.897 1.00 92.38 92 LEU A C 1
ATOM 758 O O . LEU A 1 92 ? -12.700 -2.756 -3.319 1.00 92.38 92 LEU A O 1
ATOM 762 N N . SER A 1 93 ? -11.975 -4.241 -4.842 1.00 91.81 93 SER A N 1
ATOM 763 C CA . SER A 1 93 ? -13.313 -4.719 -5.232 1.00 91.81 93 SER A CA 1
ATOM 764 C C . SER A 1 93 ? -13.836 -5.841 -4.334 1.00 91.81 93 SER A C 1
ATOM 766 O O . SER A 1 93 ? -15.048 -5.973 -4.182 1.00 91.81 93 SER A O 1
ATOM 768 N N . HIS A 1 94 ? -12.937 -6.579 -3.682 1.00 88.81 94 HIS A N 1
ATOM 769 C CA . HIS A 1 94 ? -13.247 -7.686 -2.778 1.00 88.81 94 HIS A CA 1
ATOM 770 C C . HIS A 1 94 ? -12.639 -7.452 -1.384 1.00 88.81 94 HIS A C 1
ATOM 772 O O . HIS A 1 94 ?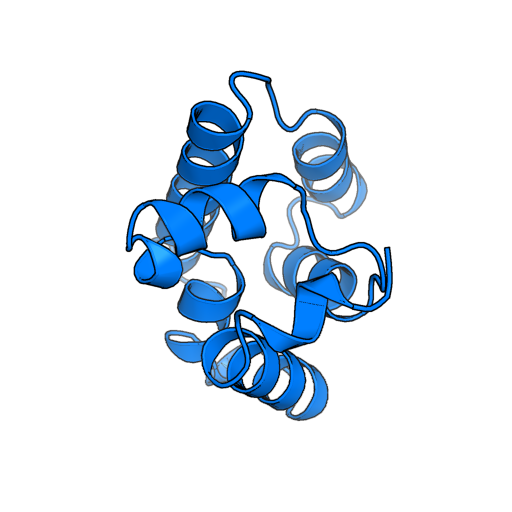 -11.909 -8.297 -0.859 1.00 88.81 94 HIS A O 1
ATOM 778 N N . PRO A 1 95 ? -12.911 -6.302 -0.735 1.00 83.62 95 PRO A N 1
ATOM 779 C CA . PRO A 1 95 ? -12.214 -5.935 0.491 1.00 83.62 95 PRO A CA 1
ATOM 780 C C . PRO A 1 95 ? -12.595 -6.828 1.687 1.00 83.62 95 PRO A C 1
ATOM 782 O O . PRO A 1 95 ? -11.893 -6.820 2.698 1.00 83.62 95 PRO A O 1
ATOM 785 N N . ASN A 1 96 ? -13.693 -7.591 1.597 1.00 82.25 96 ASN A N 1
ATOM 786 C CA . ASN A 1 96 ? -14.165 -8.512 2.639 1.00 82.25 96 ASN A CA 1
ATOM 787 C C . ASN A 1 96 ? -13.670 -9.952 2.451 1.00 82.25 96 ASN A C 1
ATOM 789 O O . ASN A 1 96 ? -13.385 -10.613 3.446 1.00 82.25 96 ASN A O 1
ATOM 793 N N . ASP A 1 97 ? -13.499 -10.398 1.207 1.00 79.19 97 ASP A N 1
ATOM 794 C CA . ASP A 1 97 ? -13.074 -11.760 0.841 1.00 79.19 97 ASP A CA 1
ATOM 795 C C . ASP A 1 97 ? -11.662 -12.079 1.359 1.00 79.19 97 ASP A C 1
ATOM 797 O O . ASP A 1 97 ? -11.292 -13.223 1.610 1.00 79.19 97 ASP A O 1
ATOM 801 N N . LEU A 1 98 ? -10.884 -11.030 1.605 1.00 65.50 98 LEU A N 1
ATOM 802 C CA . LEU A 1 98 ? -9.546 -11.080 2.180 1.00 65.50 98 LEU A CA 1
ATOM 803 C C . LEU A 1 98 ? -9.499 -11.494 3.664 1.00 65.50 98 LEU A C 1
ATOM 805 O O . LEU A 1 98 ? -8.409 -11.630 4.215 1.00 65.50 98 LEU A O 1
ATOM 809 N N . LEU A 1 99 ? -10.647 -11.666 4.331 1.00 55.47 99 LEU A N 1
ATOM 810 C CA . LEU A 1 99 ? -10.726 -12.075 5.740 1.00 55.47 99 LEU A CA 1
ATOM 811 C C . LEU A 1 99 ? -10.946 -13.571 5.967 1.00 55.47 99 LEU A C 1
ATOM 813 O O . LEU A 1 99 ? -10.874 -13.997 7.115 1.00 55.47 99 LEU A O 1
ATOM 817 N N . GLU A 1 100 ? -11.242 -14.357 4.932 1.00 46.81 100 GLU A N 1
ATOM 818 C CA . GLU A 1 100 ? -11.562 -15.784 5.113 1.00 46.81 100 GLU A CA 1
ATOM 819 C C . GLU A 1 100 ? -10.322 -16.697 5.132 1.00 46.81 100 GLU A C 1
ATOM 821 O O . GLU A 1 100 ? -10.442 -17.894 5.383 1.00 46.81 100 GLU A O 1
ATOM 826 N N . PHE A 1 101 ? -9.124 -16.141 4.910 1.00 40.88 101 PHE A N 1
ATOM 827 C CA . PHE A 1 101 ? -7.878 -16.904 4.750 1.00 40.88 101 PHE A CA 1
ATOM 828 C C . PHE A 1 101 ? -6.790 -16.619 5.807 1.00 40.88 101 PHE A C 1
ATOM 830 O O . PHE A 1 101 ? -5.671 -17.108 5.646 1.00 40.88 101 PHE A O 1
ATOM 837 N N . PHE A 1 102 ? -7.099 -15.880 6.884 1.00 40.34 102 PHE A N 1
ATOM 838 C CA . PHE A 1 102 ? -6.179 -15.610 8.006 1.00 40.34 102 PHE A CA 1
ATOM 839 C C . PHE A 1 102 ? -6.745 -16.041 9.358 1.00 40.34 102 PHE A C 1
ATOM 841 O O . PHE A 1 102 ? -7.895 -15.652 9.665 1.00 40.34 102 PHE A O 1
#

Sequence (102 aa):
MVNSDFIFEVEQAISAYEAANNRVASRTREMFTHHNNDYVLVLSLLMKSPDLQQGFKVLRDTNQLEKTFEAVILRHKELFETEVIEVAQWRLSHPNDLLEFF

Foldseek 3Di:
DDDPVLVVLVVQLQVQLCVLVVHRPVVLVVLCVVVVNPVQVSLLVVLVDLDDRPSLLSCVVVVNNCSHSLVSCCVPVVSHDPVSVVSSVCCSVCVPVSPPPD

pLDDT: mean 86.87, std 11.84, range [40.34, 96.69]

Organism: NCBI:txid1076179

Radius of gyration: 12.72 Å; chains: 1; bounding box: 31×31×32 Å

Secondary structure (DSSP, 8-state):
---HHHHHHHHHHHHHHHHHHTS--HHHHHHHHHTTT-HHHHHHHHHH-SS--HHHHHHHHTT-GGGSHHHHHHHTGGGS-HHHHHHHHHHHH-TTGGGS--